Protein AF-A0A6N4ARJ6-F1 (afdb_monomer_lite)

Structure (mmCIF, N/CA/C/O backbone):
data_AF-A0A6N4ARJ6-F1
#
_entry.id   AF-A0A6N4ARJ6-F1
#
loop_
_atom_site.group_PDB
_atom_site.id
_atom_site.type_symbol
_atom_site.label_atom_id
_atom_site.label_alt_id
_atom_site.label_comp_id
_atom_site.label_asym_id
_atom_site.label_entity_id
_atom_site.label_seq_id
_atom_site.pdbx_PDB_ins_code
_atom_site.Cartn_x
_atom_site.Cartn_y
_atom_site.Cartn_z
_atom_site.occupancy
_atom_site.B_iso_or_equiv
_atom_site.auth_seq_id
_atom_site.auth_comp_id
_atom_site.auth_asym_id
_atom_site.auth_atom_id
_atom_site.pdbx_PDB_model_num
ATOM 1 N N . MET A 1 1 ? -18.424 -6.691 -0.352 1.00 79.81 1 MET A N 1
ATOM 2 C CA . MET A 1 1 ? -16.972 -6.890 -0.182 1.00 79.81 1 MET A CA 1
ATOM 3 C C . MET A 1 1 ? -16.632 -6.900 1.305 1.00 79.81 1 MET A C 1
ATOM 5 O O . MET A 1 1 ? -17.086 -6.010 2.012 1.00 79.81 1 MET A O 1
ATOM 9 N N . ASN A 1 2 ? -15.864 -7.879 1.795 1.00 85.94 2 ASN A N 1
ATOM 10 C CA . ASN A 1 2 ? -15.335 -7.862 3.169 1.00 85.94 2 ASN A CA 1
ATOM 11 C C . ASN A 1 2 ? -13.960 -7.172 3.186 1.00 85.94 2 ASN A C 1
ATOM 13 O O . ASN A 1 2 ? -12.929 -7.835 3.093 1.00 85.94 2 ASN A O 1
ATOM 17 N N . LEU A 1 3 ? -13.941 -5.840 3.250 1.00 91.88 3 LEU A N 1
ATOM 18 C CA . LEU A 1 3 ? -12.715 -5.048 3.100 1.00 91.88 3 LEU A CA 1
ATOM 19 C C . LEU A 1 3 ? -11.814 -5.071 4.345 1.00 91.88 3 LEU A C 1
ATOM 21 O O . LEU A 1 3 ? -10.594 -5.109 4.209 1.00 91.88 3 LEU A O 1
ATOM 25 N N . ILE A 1 4 ? -12.407 -5.071 5.540 1.00 95.38 4 ILE A N 1
ATOM 26 C CA . ILE A 1 4 ? -11.698 -4.930 6.821 1.00 95.38 4 ILE A CA 1
ATOM 27 C C . ILE A 1 4 ? -10.629 -6.003 6.979 1.00 95.38 4 ILE A C 1
ATOM 29 O O . ILE A 1 4 ? -10.947 -7.182 6.876 1.00 95.38 4 ILE A O 1
ATOM 33 N N . GLY A 1 5 ? -9.395 -5.618 7.293 1.00 95.50 5 GLY A N 1
ATOM 34 C CA . GLY A 1 5 ? -8.273 -6.531 7.498 1.00 95.50 5 GLY A CA 1
ATOM 35 C C . GLY A 1 5 ? -7.019 -6.114 6.740 1.00 95.50 5 GLY A C 1
ATOM 36 O O . GLY A 1 5 ? -6.947 -5.023 6.174 1.00 95.50 5 GLY A O 1
ATOM 37 N N . LYS A 1 6 ? -6.016 -6.998 6.746 1.00 96.50 6 LYS A N 1
ATOM 38 C CA . LYS A 1 6 ? -4.712 -6.764 6.117 1.00 96.50 6 LYS A CA 1
ATOM 39 C C . LYS A 1 6 ? -4.666 -7.295 4.693 1.00 96.50 6 LYS A C 1
ATOM 41 O O . LYS A 1 6 ? -5.139 -8.395 4.405 1.00 96.50 6 LYS A O 1
ATOM 46 N N . TRP A 1 7 ? -4.029 -6.512 3.840 1.00 97.44 7 TRP A N 1
ATOM 47 C CA . TRP A 1 7 ? -3.850 -6.783 2.429 1.00 97.44 7 TRP A CA 1
ATOM 48 C C . TRP A 1 7 ? -2.408 -6.483 2.034 1.00 97.44 7 TRP A C 1
ATOM 50 O O . TRP A 1 7 ? -1.846 -5.468 2.443 1.00 97.44 7 TRP A O 1
ATOM 60 N N . LYS A 1 8 ? -1.809 -7.361 1.237 1.00 97.12 8 LYS A N 1
ATOM 61 C CA . LYS A 1 8 ? -0.454 -7.202 0.699 1.00 97.12 8 LYS A CA 1
ATOM 62 C C . LYS A 1 8 ? -0.504 -6.928 -0.796 1.00 97.12 8 LYS A C 1
ATOM 64 O O . LYS A 1 8 ? -1.470 -7.301 -1.463 1.00 97.12 8 LYS A O 1
ATOM 69 N N . VAL A 1 9 ? 0.539 -6.300 -1.326 1.00 97.81 9 VAL A N 1
ATOM 70 C CA . VAL A 1 9 ? 0.677 -6.091 -2.770 1.00 97.81 9 VAL A CA 1
ATOM 71 C C . VAL A 1 9 ? 0.888 -7.434 -3.471 1.00 97.81 9 VAL A C 1
ATOM 73 O O . VAL A 1 9 ? 1.826 -8.163 -3.159 1.00 97.81 9 VAL A O 1
ATOM 76 N N . LYS A 1 10 ? 0.003 -7.751 -4.420 1.00 97.62 10 LYS A N 1
ATOM 77 C CA . LYS A 1 10 ? 0.092 -8.926 -5.300 1.00 97.62 10 LYS A CA 1
ATOM 78 C C . LYS A 1 10 ? 0.712 -8.558 -6.643 1.00 97.62 10 LYS A C 1
ATOM 80 O O . LYS A 1 10 ? 1.598 -9.259 -7.122 1.00 97.62 10 LYS A O 1
ATOM 85 N N . GLU A 1 11 ? 0.259 -7.450 -7.236 1.00 97.75 11 GLU A N 1
ATOM 86 C CA . GLU A 1 11 ? 0.724 -6.977 -8.544 1.00 97.75 11 GLU A CA 1
ATOM 87 C C . GLU A 1 11 ? 0.867 -5.452 -8.576 1.00 97.75 11 GLU A C 1
ATOM 89 O O . GLU A 1 11 ? 0.045 -4.722 -8.006 1.00 97.75 11 GLU A O 1
ATOM 94 N N . LEU A 1 12 ? 1.869 -4.976 -9.318 1.00 97.12 12 LEU A N 1
ATOM 95 C CA . LEU A 1 12 ? 2.052 -3.562 -9.653 1.00 97.12 12 LEU A CA 1
ATOM 96 C C . LEU A 1 12 ? 2.149 -3.368 -11.175 1.00 97.12 12 LEU A C 1
ATOM 98 O O . LEU A 1 12 ? 2.550 -4.288 -11.895 1.00 97.12 12 LEU A O 1
ATOM 102 N N . PRO A 1 13 ? 1.773 -2.183 -11.681 1.00 95.50 13 PRO A N 1
ATOM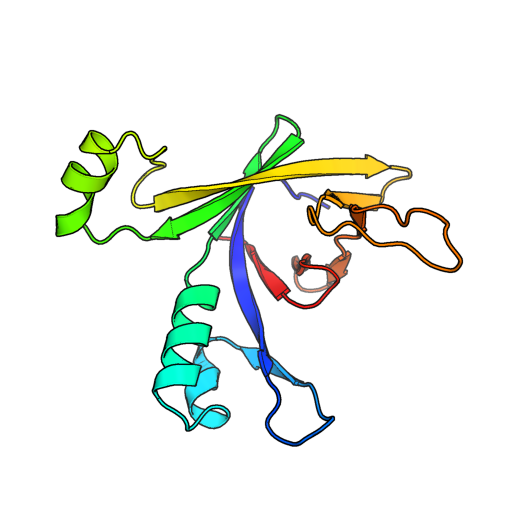 103 C CA . PRO A 1 13 ? 1.950 -1.810 -13.072 1.00 95.50 13 PRO A CA 1
ATOM 104 C C . PRO A 1 13 ? 3.436 -1.621 -13.373 1.00 95.50 13 PRO A C 1
ATOM 106 O O . PRO A 1 13 ? 4.096 -0.804 -12.745 1.00 95.50 13 PRO A O 1
ATOM 109 N N . VAL A 1 14 ? 3.941 -2.331 -14.374 1.00 95.19 14 VAL A N 1
ATOM 110 C CA . VAL A 1 14 ? 5.291 -2.182 -14.922 1.00 95.19 14 VAL A CA 1
ATOM 111 C C . VAL A 1 14 ? 5.189 -1.671 -16.355 1.00 95.19 14 VAL A C 1
ATOM 113 O O . VAL A 1 14 ? 4.233 -1.975 -17.078 1.00 95.19 14 VAL A O 1
ATOM 116 N N . TYR A 1 15 ? 6.195 -0.906 -16.771 1.00 92.19 15 TYR A N 1
ATOM 117 C CA . TYR A 1 15 ? 6.278 -0.278 -18.086 1.00 92.19 15 TYR A CA 1
ATOM 118 C C . TYR A 1 15 ? 7.478 -0.829 -18.868 1.00 92.19 15 TYR A C 1
ATOM 120 O O . TYR A 1 15 ? 8.499 -0.151 -18.969 1.00 92.19 15 TYR A O 1
ATOM 128 N N . PRO A 1 16 ? 7.397 -2.061 -19.407 1.00 87.25 16 PRO A N 1
ATOM 129 C CA . PRO A 1 16 ? 8.515 -2.668 -20.133 1.00 87.25 16 PRO A CA 1
ATOM 130 C C . PRO A 1 16 ? 8.866 -1.913 -21.424 1.00 87.25 16 PRO A C 1
ATOM 132 O O . PRO A 1 16 ? 9.996 -1.981 -21.896 1.00 87.25 16 PRO A O 1
ATOM 135 N N . GLU A 1 17 ? 7.900 -1.200 -22.010 1.00 88.38 17 GLU A N 1
ATOM 136 C CA . GLU A 1 17 ? 8.063 -0.395 -23.222 1.00 88.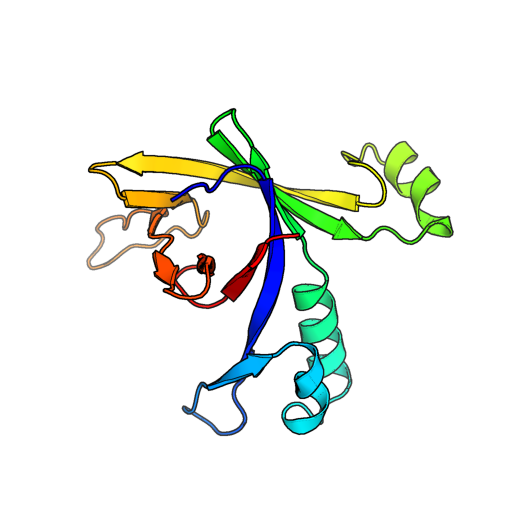38 17 GLU A CA 1
ATOM 137 C C . GLU A 1 17 ? 7.300 0.933 -23.057 1.00 88.38 17 GLU A C 1
ATOM 139 O O . GLU A 1 17 ? 6.264 0.962 -22.378 1.00 88.38 17 GLU A O 1
ATOM 144 N N . PRO A 1 18 ? 7.747 2.037 -23.689 1.00 87.94 18 PRO A N 1
ATOM 145 C CA . PRO A 1 18 ? 7.035 3.311 -23.636 1.00 87.94 18 PRO A CA 1
ATOM 146 C C . PRO A 1 18 ? 5.561 3.168 -24.037 1.00 87.94 18 PRO A C 1
ATOM 148 O O . PRO A 1 18 ? 5.239 2.670 -25.114 1.00 87.94 18 PRO A O 1
ATOM 151 N N . GLY A 1 19 ? 4.656 3.616 -23.165 1.00 87.06 19 GLY A N 1
ATOM 152 C CA . GLY A 1 19 ? 3.209 3.579 -23.406 1.00 87.06 19 GLY A CA 1
ATOM 153 C C . GLY A 1 19 ? 2.537 2.217 -23.192 1.00 87.06 19 GLY A C 1
ATOM 154 O O . GLY A 1 19 ? 1.322 2.122 -23.355 1.00 87.06 19 GLY A O 1
ATOM 155 N N . LYS A 1 20 ? 3.279 1.176 -22.797 1.00 91.12 20 LYS A N 1
ATOM 156 C CA . LYS A 1 20 ? 2.729 -0.152 -22.507 1.00 91.12 20 LYS A CA 1
ATOM 157 C C . LYS A 1 20 ? 2.791 -0.435 -21.013 1.00 91.12 20 LYS A C 1
ATOM 159 O O . LYS A 1 20 ? 3.863 -0.677 -20.476 1.00 91.12 20 LYS A O 1
ATOM 164 N N . MET A 1 21 ? 1.630 -0.435 -20.366 1.00 93.25 21 MET A N 1
ATOM 165 C CA . MET A 1 21 ? 1.478 -0.818 -18.963 1.00 93.25 21 MET A CA 1
ATOM 166 C C . MET A 1 21 ? 0.980 -2.262 -18.874 1.00 93.25 21 MET A C 1
ATOM 168 O O . MET A 1 21 ? -0.030 -2.606 -19.490 1.00 93.25 21 MET A O 1
ATOM 172 N N . ILE A 1 22 ? 1.663 -3.089 -18.088 1.00 95.38 22 ILE A N 1
ATOM 173 C CA . ILE A 1 22 ? 1.221 -4.444 -17.737 1.00 95.38 22 ILE A CA 1
ATOM 174 C C . ILE A 1 22 ? 1.211 -4.599 -16.218 1.00 95.38 22 ILE A C 1
ATOM 176 O O . ILE A 1 22 ? 2.063 -4.032 -15.546 1.00 95.38 22 ILE A O 1
ATOM 180 N N . PHE A 1 23 ? 0.266 -5.358 -15.666 1.00 96.00 23 PHE A N 1
ATOM 181 C CA . PHE A 1 23 ? 0.334 -5.753 -14.258 1.00 96.00 23 PHE A CA 1
ATOM 182 C C . PHE A 1 23 ? 1.225 -6.982 -14.133 1.00 96.00 23 PHE A C 1
ATOM 184 O O . PHE A 1 23 ? 1.055 -7.948 -14.877 1.00 96.00 23 PHE A O 1
ATOM 191 N N . VAL A 1 24 ? 2.192 -6.914 -13.226 1.00 97.31 24 VAL A N 1
ATOM 192 C CA . VAL A 1 24 ? 3.178 -7.969 -12.998 1.00 97.31 24 VAL A CA 1
ATOM 193 C C . VAL A 1 24 ? 3.092 -8.388 -11.539 1.00 97.31 24 VAL A C 1
ATOM 195 O O . VAL A 1 24 ? 3.044 -7.531 -10.654 1.00 97.31 24 VAL A O 1
ATOM 198 N N . ALA A 1 25 ? 3.061 -9.696 -11.292 1.00 97.31 25 ALA A N 1
ATOM 199 C CA . ALA A 1 25 ? 3.148 -10.239 -9.944 1.00 97.31 25 ALA A CA 1
ATOM 200 C C . ALA A 1 25 ? 4.498 -9.880 -9.310 1.00 97.31 25 ALA A C 1
ATOM 202 O O . ALA A 1 25 ? 5.520 -9.875 -9.993 1.00 97.31 25 ALA A O 1
ATOM 203 N N . VAL A 1 26 ? 4.521 -9.613 -8.003 1.00 96.81 26 VAL A N 1
ATOM 204 C CA . VAL A 1 26 ? 5.743 -9.171 -7.299 1.00 96.81 26 VAL A CA 1
ATOM 205 C C . VAL A 1 26 ? 6.927 -10.125 -7.521 1.00 96.81 26 VAL A C 1
ATOM 207 O O . VAL A 1 26 ? 8.046 -9.681 -7.763 1.00 96.81 26 VAL A O 1
ATOM 210 N N . GLU A 1 27 ? 6.680 -11.437 -7.513 1.00 95.69 27 GLU A N 1
ATOM 211 C CA . GLU A 1 27 ? 7.702 -12.473 -7.749 1.00 95.69 27 GLU A CA 1
ATOM 212 C C . GLU A 1 27 ? 8.317 -12.446 -9.159 1.00 95.69 27 GLU A C 1
ATOM 214 O O . GLU A 1 27 ? 9.419 -12.954 -9.373 1.00 95.69 27 GLU A O 1
ATOM 219 N N . ASP A 1 28 ? 7.633 -11.810 -10.109 1.00 97.19 28 ASP A N 1
ATOM 220 C CA . ASP A 1 28 ? 8.024 -11.734 -11.510 1.00 97.19 28 ASP A CA 1
ATOM 221 C C . ASP A 1 28 ? 8.692 -10.406 -11.888 1.00 97.19 28 ASP A C 1
ATOM 223 O O . ASP A 1 28 ? 9.184 -10.293 -13.012 1.00 97.19 28 ASP A O 1
ATOM 227 N N . PHE A 1 29 ? 8.785 -9.416 -10.987 1.00 96.06 29 PHE A N 1
ATOM 228 C CA . PHE A 1 29 ? 9.435 -8.130 -11.289 1.00 96.06 29 PHE A CA 1
ATOM 229 C C . PHE A 1 29 ? 10.833 -8.256 -11.909 1.00 96.06 29 PHE A C 1
ATOM 231 O O . PHE A 1 29 ? 11.057 -7.595 -12.926 1.00 96.06 29 PHE A O 1
ATOM 238 N N . PRO A 1 30 ? 11.744 -9.133 -11.432 1.00 94.38 30 PRO A N 1
ATOM 239 C CA . PRO A 1 30 ? 13.078 -9.263 -12.026 1.00 94.38 30 PRO A CA 1
ATOM 240 C C . PRO A 1 30 ? 13.079 -9.716 -13.496 1.00 94.38 30 PRO A C 1
ATOM 242 O O . PRO A 1 30 ? 14.089 -9.584 -14.182 1.00 94.38 30 PRO A O 1
ATOM 245 N N . LYS A 1 31 ? 11.962 -10.260 -14.007 1.00 94.81 31 LYS A N 1
ATOM 246 C CA . LYS A 1 31 ? 11.814 -10.630 -15.426 1.00 94.81 31 LYS A CA 1
ATOM 247 C C . LYS A 1 31 ? 11.549 -9.418 -16.325 1.00 94.81 31 LYS A C 1
ATOM 249 O O . LYS A 1 31 ? 11.816 -9.494 -17.521 1.00 94.81 31 LYS A O 1
ATOM 254 N N . TYR A 1 32 ? 10.998 -8.337 -15.769 1.00 94.50 32 TYR A N 1
ATOM 255 C CA . TYR A 1 32 ? 10.538 -7.161 -16.518 1.00 94.50 32 TYR A CA 1
ATOM 256 C C . TYR A 1 32 ? 11.294 -5.877 -16.162 1.00 94.50 32 TYR A C 1
ATOM 258 O O . TYR A 1 32 ? 11.330 -4.956 -16.975 1.00 94.50 32 TYR A O 1
ATOM 266 N N . ILE A 1 33 ? 11.898 -5.812 -14.975 1.00 93.38 33 ILE A N 1
ATOM 267 C CA . ILE A 1 33 ? 12.658 -4.667 -14.477 1.00 93.38 33 ILE A CA 1
ATOM 268 C C . ILE A 1 33 ? 14.114 -5.108 -14.330 1.00 93.38 33 ILE A C 1
ATOM 270 O O . ILE A 1 33 ? 14.464 -5.833 -13.403 1.00 93.38 33 ILE A O 1
ATOM 274 N N . THR A 1 34 ? 14.952 -4.707 -15.286 1.00 90.81 34 THR A N 1
ATOM 275 C CA . THR A 1 34 ? 16.383 -5.057 -15.308 1.00 90.81 34 THR A CA 1
ATOM 276 C C . THR A 1 34 ? 17.272 -4.017 -14.636 1.00 90.81 34 THR A C 1
ATOM 278 O O . THR A 1 34 ? 18.431 -4.302 -14.357 1.00 90.81 34 THR A O 1
ATOM 281 N N . ASP A 1 35 ? 16.758 -2.802 -14.446 1.00 94.38 35 ASP A N 1
ATOM 282 C CA . ASP A 1 35 ? 17.438 -1.747 -13.702 1.00 94.38 35 ASP A CA 1
ATOM 283 C C . ASP A 1 35 ? 17.330 -2.051 -12.201 1.00 94.38 35 ASP A C 1
ATOM 285 O O . ASP A 1 35 ? 16.228 -2.245 -11.688 1.00 94.38 35 ASP A O 1
ATOM 289 N N . GLU A 1 36 ? 18.472 -2.166 -11.523 1.00 94.88 36 GLU A N 1
ATOM 290 C CA . GLU A 1 36 ? 18.541 -2.615 -10.129 1.00 94.88 36 GLU A CA 1
ATOM 291 C C . GLU A 1 36 ? 17.967 -1.580 -9.154 1.00 94.88 36 GLU A C 1
ATOM 293 O O . GLU A 1 36 ? 17.257 -1.955 -8.221 1.00 94.88 36 GLU A O 1
ATOM 298 N N . ASP A 1 37 ? 18.206 -0.288 -9.394 1.00 96.19 37 ASP A N 1
ATOM 299 C CA . ASP A 1 37 ? 17.675 0.787 -8.553 1.00 96.19 37 ASP A CA 1
ATOM 300 C C . ASP A 1 37 ? 16.149 0.847 -8.689 1.00 96.19 37 ASP A C 1
ATOM 302 O O . ASP A 1 37 ? 15.426 0.847 -7.691 1.00 96.19 37 ASP A O 1
ATOM 306 N N . LEU A 1 38 ? 15.644 0.770 -9.925 1.00 94.69 38 LEU A N 1
ATOM 307 C CA . LEU A 1 38 ? 14.206 0.710 -10.179 1.00 94.69 38 LEU A CA 1
ATOM 308 C C . LEU A 1 38 ? 13.572 -0.556 -9.587 1.00 94.69 38 LEU A C 1
ATOM 310 O O . LEU A 1 38 ? 12.472 -0.500 -9.039 1.00 94.69 38 LEU A O 1
ATOM 314 N N . LEU A 1 39 ? 14.241 -1.707 -9.685 1.00 95.88 39 LEU A N 1
ATOM 315 C CA . LEU A 1 39 ? 13.754 -2.947 -9.083 1.00 95.88 39 LEU A CA 1
ATOM 316 C C . LEU A 1 39 ? 13.656 -2.809 -7.561 1.00 95.88 39 LEU A C 1
ATOM 318 O O . LEU A 1 39 ? 12.649 -3.219 -6.986 1.00 95.88 39 LEU A O 1
ATOM 322 N N . ASN A 1 40 ? 14.657 -2.209 -6.915 1.00 95.88 40 ASN A N 1
ATOM 323 C CA . ASN A 1 40 ? 14.651 -1.968 -5.474 1.00 95.88 40 ASN A CA 1
ATOM 324 C C . ASN A 1 40 ? 13.479 -1.071 -5.049 1.00 95.88 40 ASN A C 1
ATOM 326 O O . ASN A 1 40 ? 12.799 -1.401 -4.074 1.00 95.88 40 ASN A O 1
ATOM 330 N N . ASP A 1 41 ? 13.174 -0.018 -5.811 1.00 94.94 41 ASP A N 1
ATOM 331 C CA . ASP A 1 41 ? 12.014 0.848 -5.561 1.00 94.94 41 ASP A CA 1
ATOM 332 C C . ASP A 1 41 ? 10.688 0.068 -5.657 1.00 94.94 41 ASP A C 1
ATOM 334 O O . ASP A 1 41 ? 9.827 0.163 -4.775 1.00 94.94 41 ASP A O 1
ATOM 338 N N . TYR A 1 42 ? 10.531 -0.770 -6.689 1.00 95.81 42 TYR A N 1
ATOM 339 C CA . TYR A 1 42 ? 9.343 -1.618 -6.852 1.00 95.81 42 TYR A CA 1
ATOM 340 C C . TYR A 1 42 ? 9.215 -2.658 -5.739 1.00 95.81 42 TYR A C 1
ATOM 342 O O . TYR A 1 42 ? 8.117 -2.888 -5.228 1.00 95.81 42 TYR A O 1
ATOM 350 N N . MET A 1 43 ? 10.325 -3.280 -5.337 1.00 95.75 43 MET A N 1
ATOM 351 C CA . MET A 1 43 ? 10.350 -4.244 -4.237 1.00 95.75 43 MET A CA 1
ATOM 352 C C . MET A 1 43 ? 10.020 -3.574 -2.901 1.00 95.75 43 MET A C 1
ATOM 354 O O . MET A 1 43 ? 9.285 -4.146 -2.093 1.00 95.75 43 MET A O 1
ATOM 358 N N . GLN A 1 44 ? 10.491 -2.344 -2.678 1.00 94.12 44 GLN A N 1
ATOM 359 C CA . GLN A 1 44 ? 10.118 -1.560 -1.507 1.00 94.12 44 GLN A CA 1
ATOM 360 C C . GLN A 1 44 ? 8.615 -1.269 -1.500 1.00 94.12 44 GLN A C 1
ATOM 362 O O . GLN A 1 44 ? 7.957 -1.523 -0.491 1.00 94.12 44 GLN A O 1
ATOM 367 N N . GLN A 1 45 ? 8.049 -0.807 -2.618 1.00 93.88 45 GLN A N 1
ATOM 368 C CA . GLN A 1 45 ? 6.610 -0.556 -2.726 1.00 93.88 45 GLN A CA 1
ATOM 369 C C . GLN A 1 45 ? 5.787 -1.837 -2.524 1.00 93.88 45 GLN A C 1
ATOM 371 O O . GLN A 1 45 ? 4.771 -1.824 -1.829 1.00 93.88 45 GLN A O 1
ATOM 376 N N . ALA A 1 46 ? 6.232 -2.959 -3.088 1.00 96.12 46 ALA A N 1
ATOM 377 C CA . ALA A 1 46 ? 5.574 -4.251 -2.930 1.00 96.12 46 ALA A CA 1
ATOM 378 C C . ALA A 1 46 ? 5.632 -4.805 -1.499 1.00 96.12 46 ALA A C 1
ATOM 380 O O . ALA A 1 46 ? 4.803 -5.634 -1.128 1.00 96.12 46 ALA A O 1
ATOM 381 N N . SER A 1 47 ? 6.578 -4.339 -0.678 1.00 95.56 47 SER A N 1
ATOM 382 C CA . SER A 1 47 ? 6.669 -4.728 0.732 1.00 95.56 47 SER A CA 1
ATOM 383 C C . SER A 1 47 ? 5.586 -4.094 1.614 1.00 95.56 47 SER A C 1
ATOM 385 O O . SER A 1 47 ? 5.424 -4.501 2.767 1.00 95.56 47 SER A O 1
ATOM 387 N N . PHE A 1 48 ? 4.847 -3.102 1.103 1.00 95.88 48 PHE A N 1
ATOM 388 C CA . PHE A 1 48 ? 3.816 -2.422 1.87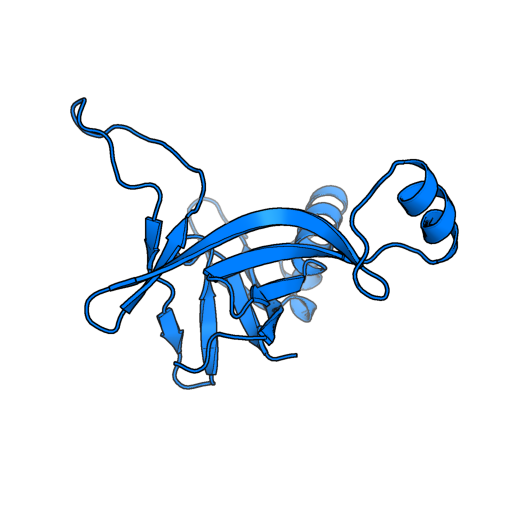5 1.00 95.88 48 PHE A CA 1
ATOM 389 C C . PHE A 1 48 ? 2.616 -3.328 2.163 1.00 95.88 48 PHE A C 1
ATOM 391 O O . PHE A 1 48 ? 2.146 -4.099 1.323 1.00 95.88 48 PHE A O 1
ATOM 398 N N . ILE A 1 49 ? 2.092 -3.177 3.377 1.00 96.81 49 ILE A N 1
ATOM 399 C CA . ILE A 1 49 ? 0.848 -3.785 3.834 1.00 96.81 49 ILE A CA 1
ATOM 400 C C . ILE A 1 49 ? -0.170 -2.677 4.052 1.00 96.81 49 ILE A C 1
ATOM 402 O O . ILE A 1 49 ? 0.124 -1.657 4.671 1.00 96.81 49 ILE A O 1
ATOM 406 N N . TYR A 1 50 ? -1.385 -2.914 3.585 1.00 96.50 50 TYR A N 1
ATOM 407 C CA . TYR A 1 50 ? -2.522 -2.033 3.781 1.00 96.50 50 TYR A CA 1
ATOM 408 C C . TYR A 1 50 ? -3.477 -2.682 4.775 1.00 96.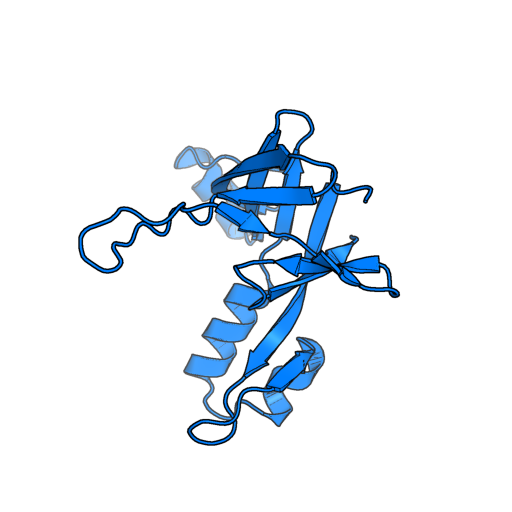50 50 TYR A C 1
ATOM 410 O O . TYR A 1 50 ? -3.917 -3.813 4.570 1.00 96.50 50 TYR A O 1
ATOM 418 N N . GLU A 1 51 ? -3.792 -1.992 5.866 1.00 96.94 51 GLU A N 1
ATOM 419 C CA . GLU A 1 51 ? -4.801 -2.440 6.825 1.00 96.94 51 GLU A CA 1
ATOM 420 C C . GLU A 1 51 ? -6.025 -1.537 6.748 1.00 96.94 51 GLU A C 1
ATOM 422 O O . GLU A 1 51 ? -5.951 -0.351 7.063 1.00 96.94 51 GLU A O 1
ATOM 427 N N . PHE A 1 52 ? -7.150 -2.110 6.324 1.00 96.44 52 PHE A N 1
ATOM 428 C CA . PHE A 1 52 ? -8.451 -1.455 6.376 1.00 96.44 52 PHE A CA 1
ATOM 429 C C . PHE A 1 52 ? -9.053 -1.707 7.756 1.00 96.44 52 PHE A C 1
ATOM 431 O O . PHE A 1 52 ? -9.389 -2.843 8.100 1.00 96.44 52 PHE A O 1
ATOM 438 N N . CYS A 1 53 ? -9.151 -0.652 8.553 1.00 95.44 53 CYS A N 1
ATOM 439 C CA . CYS A 1 53 ? -9.606 -0.689 9.935 1.00 95.44 53 CYS A CA 1
ATOM 440 C C . CYS A 1 53 ? -11.130 -0.506 10.030 1.00 95.44 53 CYS A C 1
ATOM 442 O O . CYS A 1 53 ? -11.749 0.145 9.185 1.00 95.44 53 CYS A O 1
ATOM 444 N N . GLU A 1 54 ? -11.730 -1.047 11.096 1.00 93.81 54 GLU A N 1
ATOM 445 C CA . GLU A 1 54 ? -13.175 -0.935 11.377 1.00 93.81 54 GLU A CA 1
ATOM 446 C C . GLU A 1 54 ? -13.640 0.506 11.629 1.00 93.81 54 GLU A C 1
ATOM 448 O O . GLU A 1 54 ? -14.815 0.817 11.463 1.00 93.81 54 GLU A O 1
ATOM 453 N N . ASP A 1 55 ? -12.723 1.397 12.005 1.00 94.50 55 ASP A N 1
ATOM 454 C CA . ASP A 1 55 ? -12.991 2.812 12.274 1.00 94.50 55 ASP A CA 1
ATOM 455 C C . ASP A 1 55 ? -13.065 3.684 11.006 1.00 94.50 55 ASP A C 1
ATOM 457 O O . ASP A 1 55 ? -13.173 4.906 11.105 1.00 94.50 55 ASP A O 1
ATOM 461 N N . GLY A 1 56 ? -13.014 3.073 9.817 1.00 94.75 56 GLY A N 1
ATOM 462 C CA . GLY A 1 56 ? -13.051 3.784 8.539 1.00 94.75 56 GLY A CA 1
ATOM 463 C C . GLY A 1 56 ? -11.689 4.307 8.079 1.00 94.75 56 GLY A C 1
ATOM 464 O O . GLY A 1 56 ? -11.627 5.096 7.137 1.00 94.75 56 GLY A O 1
ATOM 465 N N . THR A 1 57 ? -10.585 3.893 8.709 1.00 96.44 57 THR A N 1
ATOM 466 C CA . THR A 1 57 ? -9.229 4.262 8.274 1.00 96.44 57 THR A CA 1
ATOM 467 C C . THR A 1 57 ? -8.553 3.171 7.446 1.00 96.44 57 THR A C 1
ATOM 469 O O . THR A 1 57 ? -8.865 1.985 7.558 1.00 96.44 57 THR A O 1
ATOM 472 N N . VAL A 1 58 ? -7.633 3.582 6.574 1.00 96.38 58 VAL A N 1
ATOM 473 C CA . VAL A 1 58 ? -6.693 2.704 5.873 1.00 96.38 58 VAL A CA 1
ATOM 474 C C . VAL A 1 58 ? -5.292 3.109 6.282 1.00 96.38 58 VAL A C 1
ATOM 476 O O . VAL A 1 58 ? -4.876 4.248 6.058 1.00 96.38 58 VAL A O 1
ATOM 479 N N . GLU A 1 59 ? -4.553 2.181 6.867 1.00 96.75 59 GLU A N 1
ATOM 480 C CA . GLU A 1 59 ? -3.163 2.396 7.240 1.00 96.75 59 GLU A CA 1
ATOM 481 C C . GLU A 1 59 ? -2.238 1.743 6.224 1.00 96.75 59 GLU A C 1
ATOM 483 O O . GLU A 1 59 ? -2.353 0.550 5.945 1.00 96.75 59 GLU A O 1
ATOM 488 N N . THR A 1 60 ? -1.299 2.528 5.696 1.00 96.19 60 THR A N 1
ATOM 489 C CA . THR A 1 60 ? -0.189 2.002 4.901 1.00 96.19 60 THR A CA 1
ATOM 490 C C . THR A 1 60 ? 0.973 1.735 5.840 1.00 96.19 60 THR A C 1
ATOM 492 O O . THR A 1 60 ? 1.407 2.621 6.583 1.00 96.19 60 THR A O 1
ATOM 495 N N . MET A 1 61 ? 1.471 0.509 5.814 1.00 96.44 61 MET A N 1
ATOM 496 C CA . MET A 1 61 ? 2.479 0.019 6.736 1.00 96.44 61 MET A CA 1
ATOM 497 C C . MET A 1 61 ? 3.670 -0.555 5.981 1.00 96.44 61 MET A C 1
ATOM 499 O O . MET A 1 61 ? 3.501 -1.266 4.993 1.00 96.44 61 MET A O 1
ATOM 503 N N . MET A 1 62 ? 4.873 -0.294 6.484 1.00 94.94 62 MET A N 1
ATOM 504 C CA . MET A 1 62 ? 6.109 -0.877 5.966 1.00 94.94 62 MET A CA 1
ATOM 505 C C . MET A 1 62 ? 6.736 -1.820 6.998 1.00 94.94 62 MET A C 1
ATOM 507 O O . MET A 1 62 ? 6.674 -1.528 8.198 1.00 94.94 62 MET A O 1
ATOM 511 N N . PRO A 1 63 ? 7.340 -2.943 6.580 1.00 92.62 63 PRO A N 1
ATOM 512 C CA . PRO A 1 63 ? 8.064 -3.812 7.497 1.00 92.62 63 PRO A CA 1
ATOM 513 C C . PRO A 1 63 ? 9.276 -3.068 8.068 1.00 92.62 63 PRO A C 1
ATOM 515 O O . PRO A 1 63 ? 10.028 -2.425 7.336 1.00 92.62 63 PRO A O 1
ATOM 518 N N . ILE A 1 64 ? 9.467 -3.156 9.384 1.00 92.19 64 ILE A N 1
ATOM 519 C CA . ILE A 1 64 ? 10.637 -2.602 10.067 1.00 92.19 64 ILE A CA 1
ATOM 520 C C . ILE A 1 64 ? 11.613 -3.755 10.334 1.00 92.19 64 ILE A C 1
ATOM 522 O O . ILE A 1 64 ? 11.229 -4.721 11.000 1.00 92.19 64 ILE A O 1
ATOM 526 N N . PRO A 1 65 ? 12.873 -3.670 9.867 1.00 91.00 65 PRO A N 1
ATOM 527 C CA . PRO A 1 65 ? 13.916 -4.611 10.268 1.00 91.00 65 PRO A CA 1
ATOM 528 C C . PRO A 1 65 ? 14.060 -4.653 11.794 1.00 91.00 65 PRO A C 1
ATOM 530 O O . PRO A 1 65 ? 14.032 -3.604 12.436 1.00 91.00 65 PRO A O 1
ATOM 533 N N . GLU A 1 66 ? 14.252 -5.832 12.390 1.00 89.44 66 GLU A N 1
ATOM 534 C CA . GLU A 1 66 ? 14.283 -5.989 13.857 1.00 89.44 66 GLU A CA 1
ATOM 535 C C . GLU A 1 66 ? 15.285 -5.046 14.542 1.00 89.44 66 GLU A C 1
ATOM 537 O O . GLU A 1 66 ? 14.963 -4.420 15.551 1.00 89.44 66 GLU A O 1
ATOM 542 N N . GLU A 1 67 ? 16.461 -4.856 13.941 1.00 91.38 67 GLU A N 1
ATOM 543 C CA . GLU A 1 67 ? 17.518 -3.960 14.435 1.00 91.38 67 GLU A CA 1
ATOM 544 C C . GLU A 1 67 ? 17.095 -2.480 14.479 1.00 91.38 67 GLU A C 1
ATOM 546 O O . GLU A 1 67 ? 17.637 -1.686 15.246 1.00 91.38 67 GLU A O 1
ATOM 551 N N . MET A 1 68 ? 16.106 -2.099 13.667 1.00 91.38 68 MET A N 1
ATOM 552 C CA . MET A 1 68 ? 15.584 -0.736 13.552 1.00 91.38 68 MET A CA 1
ATOM 553 C C . MET A 1 68 ? 14.323 -0.511 14.397 1.00 91.38 68 MET A C 1
ATOM 555 O O . MET A 1 68 ? 13.859 0.625 14.508 1.00 91.38 68 MET A O 1
ATOM 559 N N . MET A 1 69 ? 13.779 -1.565 15.015 1.00 90.00 69 MET A N 1
ATOM 560 C CA . MET A 1 69 ? 12.524 -1.526 15.768 1.00 90.00 69 MET A CA 1
ATOM 561 C C . MET A 1 69 ? 12.590 -0.574 16.965 1.00 90.00 69 MET A C 1
ATOM 563 O O . MET A 1 69 ? 11.715 0.275 17.134 1.00 90.00 69 MET A O 1
ATOM 567 N N . GLU A 1 70 ? 13.637 -0.679 17.785 1.00 90.50 70 GLU A N 1
ATOM 568 C CA . GLU A 1 70 ? 13.801 0.177 18.968 1.00 90.50 70 GLU A CA 1
ATOM 569 C C . GLU A 1 70 ? 13.979 1.645 18.569 1.00 90.50 70 GLU A C 1
ATOM 571 O O . GLU A 1 70 ? 13.303 2.520 19.105 1.00 90.50 70 GLU A O 1
ATOM 576 N N . LYS A 1 71 ? 14.777 1.910 17.530 1.00 91.44 71 LYS A N 1
ATOM 577 C CA . LYS A 1 71 ? 14.960 3.262 16.993 1.00 91.44 71 LYS A CA 1
ATOM 578 C C . LYS A 1 71 ? 13.650 3.857 16.467 1.00 91.44 71 LYS A C 1
ATOM 580 O O . LYS A 1 71 ? 13.383 5.035 16.686 1.00 91.44 71 LYS A O 1
ATOM 585 N N . ALA A 1 72 ? 12.820 3.060 15.793 1.00 89.88 72 ALA A N 1
ATOM 586 C CA . ALA A 1 72 ? 11.511 3.509 15.324 1.00 89.88 72 ALA A CA 1
ATOM 587 C C . ALA A 1 72 ? 10.586 3.884 16.498 1.00 89.88 72 ALA A C 1
ATOM 589 O O . ALA A 1 72 ? 9.920 4.919 16.443 1.00 89.88 72 ALA A O 1
ATOM 590 N N . LYS A 1 73 ? 10.595 3.100 17.588 1.00 89.06 73 LYS A N 1
ATOM 591 C CA . LYS A 1 73 ? 9.845 3.424 18.817 1.00 89.06 73 LYS A CA 1
ATOM 592 C C . LYS A 1 73 ? 10.334 4.720 19.456 1.00 89.06 73 LYS A C 1
ATOM 594 O O . LYS A 1 73 ? 9.514 5.561 19.810 1.00 89.06 73 LYS A O 1
ATOM 599 N N . GLU A 1 74 ? 11.650 4.899 19.579 1.00 92.88 74 GLU A N 1
ATOM 600 C CA . GLU A 1 74 ? 12.252 6.120 20.136 1.00 92.88 74 GLU A CA 1
ATOM 601 C C . GLU A 1 74 ? 11.881 7.373 19.332 1.00 92.88 74 GLU A C 1
ATOM 603 O O . GLU A 1 74 ? 11.698 8.448 19.899 1.00 92.88 74 GLU A O 1
ATOM 608 N N . GLN A 1 75 ? 11.718 7.231 18.016 1.00 90.31 75 GLN A N 1
ATOM 609 C CA . GLN A 1 75 ? 11.283 8.305 17.120 1.00 90.31 75 GLN A CA 1
ATOM 610 C C . GLN A 1 75 ? 9.765 8.552 17.145 1.00 90.31 75 GLN A C 1
ATOM 612 O O . GLN A 1 75 ? 9.276 9.424 16.429 1.00 90.31 75 GLN A O 1
ATOM 617 N N . GLY A 1 76 ? 9.015 7.812 17.966 1.00 89.94 76 GLY A N 1
ATOM 618 C CA . GLY A 1 76 ? 7.567 7.955 18.093 1.00 89.94 76 GLY A CA 1
ATOM 619 C C . GLY A 1 76 ? 6.782 7.373 16.918 1.00 89.94 76 GLY A C 1
ATOM 620 O O . GLY A 1 76 ? 5.623 7.743 16.725 1.00 89.94 76 GLY A O 1
ATOM 621 N N . ALA A 1 77 ? 7.383 6.478 16.125 1.00 90.00 77 ALA A N 1
ATOM 622 C CA . ALA A 1 77 ? 6.668 5.800 15.054 1.00 90.00 77 ALA A CA 1
ATOM 623 C C . ALA A 1 77 ? 5.509 4.975 15.631 1.00 90.00 77 ALA A C 1
ATOM 625 O O . ALA A 1 77 ? 5.644 4.291 16.650 1.00 90.00 77 ALA A O 1
ATOM 626 N N . LYS A 1 78 ? 4.358 5.003 14.955 1.00 93.94 78 LYS A N 1
ATOM 627 C CA . LYS A 1 78 ? 3.245 4.110 15.276 1.00 93.94 78 LYS A CA 1
ATOM 628 C C . LYS A 1 78 ? 3.586 2.715 14.753 1.00 93.94 78 LYS A C 1
ATOM 630 O O . LYS A 1 78 ? 3.711 2.525 13.547 1.00 93.94 78 LYS A O 1
ATOM 635 N N . ILE A 1 79 ? 3.741 1.749 15.655 1.00 92.50 79 ILE A N 1
ATOM 636 C CA . ILE A 1 79 ? 4.151 0.377 15.321 1.00 92.50 79 ILE A CA 1
ATOM 637 C C . ILE A 1 79 ? 2.988 -0.591 15.534 1.00 92.50 79 ILE A C 1
ATOM 639 O O . ILE A 1 79 ? 2.331 -0.570 16.576 1.00 92.50 79 ILE A O 1
ATOM 643 N N . LYS A 1 80 ? 2.763 -1.472 14.556 1.00 91.75 80 LYS A N 1
ATOM 644 C CA . LYS A 1 80 ? 1.787 -2.565 14.595 1.00 91.75 80 LYS A CA 1
ATOM 645 C C . LYS A 1 80 ? 2.485 -3.888 14.283 1.00 91.75 80 LYS A C 1
ATOM 647 O O . LYS A 1 80 ? 2.749 -4.215 13.129 1.00 91.75 80 LYS A O 1
ATOM 652 N N . GLY A 1 81 ? 2.783 -4.671 15.320 1.00 89.50 81 GLY A N 1
ATOM 653 C CA . GLY A 1 81 ? 3.578 -5.894 15.174 1.00 89.50 81 GLY A CA 1
ATOM 654 C C . GLY A 1 81 ? 5.007 -5.565 14.735 1.00 89.50 81 GLY A C 1
ATOM 655 O O . GLY A 1 81 ? 5.698 -4.822 15.424 1.00 89.50 81 GLY A O 1
ATOM 656 N N . ASN A 1 82 ? 5.432 -6.099 13.590 1.00 91.25 82 ASN A N 1
ATOM 657 C CA . ASN A 1 82 ? 6.729 -5.825 12.965 1.00 91.25 82 ASN A CA 1
ATOM 658 C C . ASN A 1 82 ? 6.678 -4.718 11.892 1.00 91.25 82 ASN A C 1
ATOM 660 O O . ASN A 1 82 ? 7.628 -4.566 11.126 1.00 91.25 82 ASN A O 1
ATOM 664 N N . TYR A 1 83 ? 5.582 -3.958 11.819 1.00 93.94 83 TYR A N 1
ATOM 665 C CA . TYR A 1 83 ? 5.396 -2.907 10.823 1.00 93.94 83 TYR A CA 1
ATOM 666 C C . TYR A 1 83 ? 5.314 -1.517 11.450 1.00 93.94 83 TYR A C 1
ATOM 668 O O . TYR A 1 83 ? 4.747 -1.344 12.529 1.00 93.94 83 TYR A O 1
ATOM 676 N N . GLY A 1 84 ? 5.829 -0.520 10.738 1.00 95.19 84 GLY A N 1
ATOM 677 C CA . GLY A 1 84 ? 5.628 0.896 11.025 1.00 95.19 84 GLY A CA 1
ATOM 678 C C . GLY A 1 84 ? 4.532 1.464 10.140 1.00 95.19 84 GLY A C 1
ATOM 679 O O . GLY A 1 84 ? 4.549 1.246 8.931 1.00 95.19 84 GLY A O 1
ATOM 680 N N . VAL A 1 85 ? 3.594 2.200 10.729 1.00 95.88 85 VAL A N 1
ATOM 681 C CA . VAL A 1 85 ? 2.572 2.946 9.988 1.00 95.88 85 VAL A CA 1
ATOM 682 C C . VAL A 1 85 ? 3.221 4.200 9.408 1.00 95.88 85 VAL A C 1
ATOM 684 O O . VAL A 1 85 ? 3.719 5.039 10.159 1.00 95.88 85 VAL A O 1
ATOM 687 N N . ILE A 1 86 ? 3.218 4.316 8.080 1.00 94.00 86 ILE A N 1
ATOM 688 C CA . ILE A 1 86 ? 3.826 5.439 7.347 1.00 94.00 86 ILE A CA 1
ATOM 689 C C . ILE A 1 86 ? 2.797 6.405 6.770 1.00 94.00 86 ILE A C 1
ATOM 691 O O . ILE A 1 86 ? 3.113 7.568 6.545 1.00 94.00 86 ILE A O 1
ATOM 695 N N . ASP A 1 87 ? 1.565 5.944 6.561 1.00 94.25 87 ASP A N 1
ATOM 696 C CA . ASP A 1 87 ? 0.452 6.797 6.166 1.00 94.25 87 ASP A CA 1
ATOM 697 C C . ASP A 1 87 ? -0.854 6.285 6.777 1.00 94.25 87 ASP A C 1
ATOM 699 O O . ASP A 1 87 ? -1.027 5.092 7.035 1.00 94.25 87 ASP A O 1
ATOM 703 N N . THR A 1 88 ? -1.787 7.197 7.023 1.00 95.50 88 THR A N 1
ATOM 704 C CA . THR A 1 88 ? -3.157 6.872 7.427 1.00 95.50 88 THR A CA 1
ATOM 705 C C . THR A 1 88 ? -4.110 7.744 6.633 1.00 95.50 88 THR A C 1
ATOM 707 O O . THR A 1 88 ? -4.024 8.973 6.691 1.00 95.50 88 THR A O 1
ATOM 710 N N . THR A 1 89 ? -5.002 7.113 5.885 1.00 94.94 89 THR A N 1
ATOM 711 C CA . THR A 1 89 ? -6.063 7.764 5.116 1.00 94.94 89 THR A CA 1
ATOM 712 C C . THR A 1 89 ? -7.422 7.196 5.523 1.00 94.94 89 THR A C 1
ATOM 714 O O . THR A 1 89 ? -7.500 6.365 6.427 1.00 94.94 89 THR A O 1
ATOM 717 N N . VAL A 1 90 ? -8.502 7.656 4.902 1.00 96.06 90 VAL A N 1
ATOM 718 C CA . VAL A 1 90 ? -9.868 7.205 5.201 1.00 96.06 90 VAL A CA 1
ATOM 719 C C . VAL A 1 90 ? -10.459 6.419 4.040 1.00 96.06 90 VAL A C 1
ATOM 721 O O . VAL A 1 90 ? -10.117 6.643 2.879 1.00 96.06 90 VAL A O 1
ATOM 724 N N . TRP A 1 91 ? -11.373 5.507 4.348 1.00 95.38 91 TRP A N 1
ATOM 725 C CA . TRP A 1 91 ? -12.234 4.846 3.379 1.00 95.38 91 TRP A CA 1
ATOM 726 C C . TRP A 1 91 ? -13.696 4.981 3.798 1.00 95.38 91 TRP A C 1
ATOM 728 O O . TRP A 1 91 ? -14.016 5.223 4.961 1.00 95.38 91 TRP A O 1
ATOM 738 N N . LYS A 1 92 ? -14.593 4.879 2.824 1.00 93.06 92 LYS A N 1
ATOM 739 C CA . LYS A 1 92 ? -16.036 4.994 3.019 1.00 93.06 92 LYS A CA 1
ATOM 740 C C . LYS A 1 92 ? -16.780 4.055 2.087 1.00 93.06 92 LYS A C 1
ATOM 742 O O . LYS A 1 92 ? -16.266 3.679 1.035 1.00 93.06 92 LYS A O 1
ATOM 747 N N . GLU A 1 93 ? -18.005 3.726 2.463 1.00 92.75 93 GLU A N 1
ATOM 748 C CA . GLU A 1 93 ? -18.957 3.034 1.603 1.00 92.75 93 GLU A CA 1
ATOM 749 C C . GLU A 1 93 ? -20.083 4.001 1.221 1.00 92.75 93 GLU A C 1
ATOM 751 O O . GLU A 1 93 ? -20.706 4.609 2.090 1.00 92.75 93 GLU A O 1
ATOM 756 N N . GLU A 1 94 ? -20.330 4.159 -0.077 1.00 91.62 94 GLU A N 1
ATOM 757 C CA . GLU A 1 94 ? -21.409 4.975 -0.638 1.00 91.62 94 GLU A CA 1
ATOM 758 C C . GLU A 1 94 ? -22.087 4.177 -1.755 1.00 91.62 94 GLU A C 1
ATOM 760 O O . GLU A 1 94 ? -21.419 3.647 -2.642 1.00 91.62 94 GLU A O 1
ATOM 765 N N . ASP A 1 95 ? -23.414 4.048 -1.698 1.00 90.81 95 ASP A N 1
ATOM 766 C CA . ASP A 1 95 ? -24.220 3.309 -2.685 1.00 90.81 95 ASP A CA 1
ATOM 767 C C . ASP A 1 95 ? -23.742 1.862 -2.947 1.00 90.81 95 ASP A C 1
ATOM 769 O O . ASP A 1 95 ? -23.783 1.361 -4.072 1.00 90.81 95 ASP A O 1
ATOM 773 N N . GLY A 1 96 ? -23.263 1.178 -1.899 1.00 87.69 96 GLY A N 1
ATOM 774 C CA . GLY A 1 96 ? -22.738 -0.193 -1.977 1.00 87.69 96 GLY A CA 1
ATOM 775 C C . GLY A 1 96 ? -21.368 -0.307 -2.655 1.00 87.69 96 GLY A C 1
ATOM 776 O O . GLY A 1 96 ? -20.899 -1.416 -2.920 1.00 87.69 96 GLY A O 1
ATOM 777 N N . LYS A 1 97 ? -20.723 0.826 -2.946 1.00 92.19 97 LYS A N 1
ATOM 778 C CA . LYS A 1 97 ? -19.356 0.911 -3.453 1.00 92.19 97 LYS A CA 1
ATOM 779 C C . LYS A 1 97 ? -18.428 1.420 -2.370 1.00 92.19 97 LYS A C 1
ATOM 781 O O . LYS A 1 97 ? -18.788 2.283 -1.577 1.00 92.19 97 LYS A O 1
ATOM 786 N N . ILE A 1 98 ? -17.207 0.913 -2.378 1.00 93.19 98 ILE A N 1
ATOM 787 C CA . ILE A 1 98 ? -16.185 1.299 -1.415 1.00 93.19 98 ILE A CA 1
ATOM 788 C C . ILE A 1 98 ? -15.210 2.247 -2.094 1.00 93.19 98 ILE A C 1
ATOM 790 O O . ILE A 1 98 ? -14.757 1.998 -3.208 1.00 93.19 98 ILE A O 1
ATOM 794 N N . PHE A 1 99 ? -14.870 3.322 -1.400 1.00 93.88 99 PHE A N 1
ATOM 795 C CA . PHE A 1 99 ? -13.924 4.329 -1.847 1.00 93.88 99 PHE A CA 1
ATOM 796 C C . PHE A 1 99 ? -12.875 4.560 -0.773 1.00 93.88 99 PHE A C 1
ATOM 798 O O . PHE A 1 99 ? -13.179 4.478 0.413 1.00 93.88 99 PHE A O 1
ATOM 805 N N . TYR A 1 100 ? -11.663 4.921 -1.173 1.00 94.00 100 TYR A N 1
ATOM 806 C CA . TYR A 1 100 ? -10.644 5.418 -0.253 1.00 94.00 100 TYR A CA 1
ATOM 807 C C . TYR A 1 100 ? -10.132 6.772 -0.719 1.00 94.00 100 TYR A C 1
ATOM 809 O O . TYR A 1 100 ? -10.120 7.070 -1.915 1.00 94.00 100 TYR A O 1
ATOM 817 N N . ASP A 1 101 ? -9.719 7.590 0.236 1.00 93.12 101 ASP A N 1
ATOM 818 C CA . ASP A 1 101 ? -9.124 8.886 -0.030 1.00 93.12 101 ASP A CA 1
ATOM 819 C C . ASP A 1 101 ? -7.666 8.701 -0.466 1.00 93.12 101 ASP A C 1
ATOM 821 O O . ASP A 1 101 ? -6.806 8.249 0.295 1.00 93.12 101 ASP A O 1
ATOM 825 N N . THR A 1 102 ? -7.389 9.050 -1.719 1.00 87.06 102 THR A N 1
ATOM 826 C CA . THR A 1 102 ? -6.048 9.005 -2.309 1.00 87.06 102 THR A CA 1
ATOM 827 C C . THR A 1 102 ? -5.133 10.099 -1.764 1.00 87.06 102 THR A C 1
ATOM 829 O O . THR A 1 102 ? -3.928 10.041 -1.998 1.00 87.06 102 THR A O 1
ATOM 832 N N . LYS A 1 103 ? -5.695 11.122 -1.097 1.00 86.31 103 LYS A N 1
ATOM 833 C CA . LYS A 1 103 ? -5.058 12.408 -0.761 1.00 86.31 103 LYS A CA 1
ATOM 834 C C . LYS A 1 103 ? -4.555 13.204 -1.970 1.00 86.31 103 LYS A C 1
ATOM 836 O O . LYS A 1 103 ? -3.988 14.287 -1.804 1.00 86.31 103 LYS A O 1
ATOM 841 N N . ILE A 1 104 ? -4.778 12.708 -3.186 1.00 80.62 104 ILE A N 1
ATOM 842 C CA . ILE A 1 104 ? -4.460 13.404 -4.425 1.00 80.62 104 ILE A CA 1
ATOM 843 C C . ILE A 1 104 ? -5.590 14.394 -4.677 1.00 80.62 104 ILE A C 1
ATOM 845 O O . ILE A 1 104 ? -6.740 14.016 -4.886 1.00 80.62 104 ILE A O 1
ATOM 849 N N . ASN A 1 105 ? -5.244 15.675 -4.646 1.00 78.56 105 ASN A N 1
ATOM 850 C CA . ASN A 1 105 ? -6.153 16.760 -4.980 1.00 78.56 105 ASN A CA 1
ATOM 851 C C . ASN A 1 105 ? -5.830 17.253 -6.390 1.00 78.56 105 ASN A C 1
ATOM 853 O O . ASN A 1 105 ? -4.661 17.412 -6.743 1.00 78.56 105 ASN A O 1
ATOM 857 N N . GLY A 1 106 ? -6.860 17.513 -7.189 1.00 75.19 106 GLY A N 1
ATOM 858 C CA . GLY A 1 106 ? -6.708 18.020 -8.548 1.00 75.19 106 GLY A CA 1
ATOM 859 C C . GLY A 1 106 ? -7.898 18.869 -8.965 1.00 75.19 106 GLY A C 1
ATOM 860 O O . GLY A 1 106 ? -8.959 18.815 -8.343 1.00 75.19 106 GLY A O 1
ATOM 861 N N . THR A 1 107 ? -7.716 19.653 -10.024 1.00 83.38 107 THR A N 1
ATOM 862 C CA . THR A 1 107 ? -8.790 20.420 -10.653 1.00 83.38 107 THR A CA 1
ATOM 863 C C . THR A 1 107 ? -8.910 20.048 -12.127 1.00 83.38 107 THR A C 1
ATOM 865 O O . THR A 1 107 ? -7.909 19.834 -12.813 1.00 83.38 107 THR A O 1
ATOM 868 N N . VAL A 1 108 ? -10.140 19.956 -12.627 1.00 75.50 108 VAL A N 1
ATOM 869 C CA . VAL A 1 108 ? -10.445 19.813 -14.056 1.00 75.50 108 VAL A CA 1
ATOM 870 C C . VAL A 1 108 ? -11.369 20.960 -14.421 1.00 75.50 108 VAL A C 1
ATOM 872 O O . VAL A 1 108 ? -12.409 21.120 -13.799 1.00 75.50 108 VAL A O 1
ATOM 875 N N . MET A 1 109 ? -10.980 21.773 -15.408 1.00 81.06 109 MET A N 1
ATOM 876 C CA . MET A 1 109 ? -11.726 22.988 -15.779 1.00 81.06 109 MET A CA 1
ATOM 877 C C . MET A 1 109 ? -12.006 23.908 -14.570 1.00 81.06 109 MET A C 1
ATOM 879 O O . MET A 1 109 ? -13.109 24.418 -14.423 1.00 81.06 109 MET A O 1
ATOM 883 N N . ASP A 1 110 ? -11.010 24.075 -13.689 1.00 82.69 110 ASP A N 1
ATOM 884 C CA . ASP A 1 110 ? -11.094 24.837 -12.428 1.00 82.69 110 ASP A CA 1
ATOM 885 C C . ASP A 1 110 ? -12.072 24.279 -11.372 1.00 82.69 110 ASP A C 1
ATOM 887 O O . ASP A 1 110 ? -12.214 24.859 -10.294 1.00 82.69 110 ASP A O 1
ATOM 891 N N . GLU A 1 111 ? -12.679 23.114 -11.611 1.00 80.25 111 GLU A N 1
ATOM 892 C CA . GLU A 1 111 ? -13.515 22.421 -10.632 1.00 80.25 111 GLU A CA 1
ATOM 893 C C . GLU A 1 111 ? -12.698 21.386 -9.845 1.00 80.25 111 GLU A C 1
ATOM 895 O O . GLU A 1 111 ? -11.958 20.599 -10.447 1.00 80.25 111 GLU A O 1
ATOM 900 N N . PRO A 1 112 ? -12.802 21.357 -8.502 1.00 81.56 112 PRO A N 1
ATOM 901 C CA . PRO A 1 112 ? -12.105 20.375 -7.685 1.00 81.56 112 PRO A CA 1
ATOM 902 C C . PRO A 1 112 ? -12.645 18.972 -7.963 1.00 81.56 112 PRO A C 1
ATOM 904 O O . PRO A 1 112 ? -13.845 18.711 -7.870 1.00 81.56 112 PRO A O 1
ATOM 907 N N . VAL A 1 113 ? -11.737 18.051 -8.265 1.00 81.94 113 VAL A N 1
ATOM 908 C CA . VAL A 1 113 ? -12.051 16.630 -8.396 1.00 81.94 113 VAL A CA 1
ATOM 909 C C . VAL A 1 113 ? -11.966 15.983 -7.017 1.00 81.94 113 VAL A C 1
ATOM 911 O O . VAL A 1 113 ? -11.088 16.312 -6.219 1.00 81.94 113 VAL A O 1
ATOM 914 N N . SER A 1 114 ? -12.888 15.063 -6.727 1.00 84.50 114 SER A N 1
ATOM 915 C CA . SER A 1 114 ? -12.852 14.286 -5.487 1.00 84.50 114 SER A CA 1
ATOM 916 C C . SER A 1 114 ? -11.542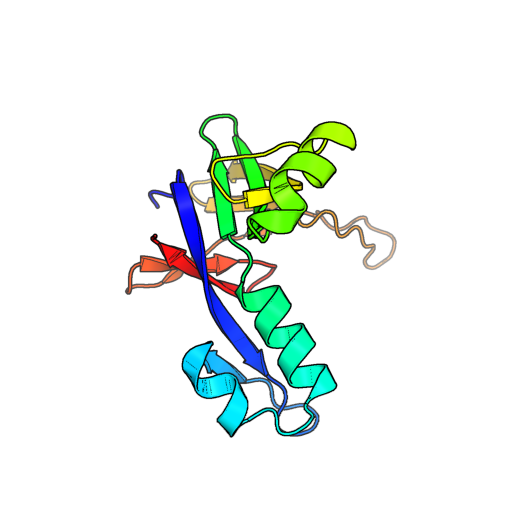 13.505 -5.372 1.00 84.50 114 SER A C 1
ATOM 918 O O . SER A 1 114 ? -11.130 12.843 -6.322 1.00 84.50 114 SER A O 1
ATOM 920 N N . SER A 1 115 ? -10.925 13.530 -4.191 1.00 89.25 115 SER A N 1
ATOM 921 C CA . SER A 1 115 ? -9.736 12.730 -3.886 1.00 89.25 115 SER A CA 1
ATOM 922 C C . SER A 1 115 ? -10.055 11.248 -3.654 1.00 89.25 115 SER A C 1
ATOM 924 O O . SER A 1 115 ? -9.139 10.445 -3.479 1.00 89.25 115 SER A O 1
ATOM 926 N N . PHE A 1 116 ? -11.335 10.861 -3.656 1.00 91.50 116 PHE A N 1
ATOM 927 C CA . PHE A 1 116 ? -11.767 9.487 -3.434 1.00 91.50 116 PHE A CA 1
ATOM 928 C C . PHE A 1 116 ? -11.717 8.658 -4.717 1.00 91.50 116 PHE A C 1
ATOM 930 O O . PHE A 1 116 ? -12.294 9.029 -5.739 1.00 91.50 116 PHE A O 1
ATOM 937 N N . ALA A 1 117 ? -11.093 7.485 -4.636 1.00 92.00 117 ALA A N 1
ATOM 938 C CA . ALA A 1 117 ? -11.073 6.501 -5.711 1.00 92.00 117 ALA A CA 1
ATOM 939 C C . ALA A 1 117 ? -11.806 5.219 -5.294 1.00 92.00 117 ALA A C 1
ATOM 941 O O . ALA A 1 117 ? -11.695 4.767 -4.154 1.00 92.00 117 ALA A O 1
ATOM 942 N N . GLU A 1 118 ? -12.563 4.640 -6.229 1.00 93.94 118 GLU A N 1
ATOM 94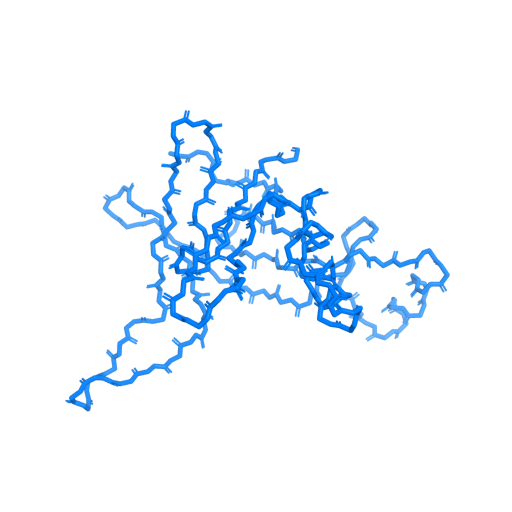3 C CA . GLU A 1 118 ? -13.314 3.395 -6.022 1.00 93.94 118 GLU A CA 1
ATOM 944 C C . GLU A 1 118 ? -12.348 2.210 -5.862 1.00 93.94 118 GLU A C 1
ATOM 946 O O . GLU A 1 118 ? -11.452 2.016 -6.687 1.00 93.94 118 GLU A O 1
ATOM 951 N N . ILE A 1 119 ? -12.558 1.399 -4.824 1.00 95.00 119 ILE A N 1
ATOM 952 C CA . ILE A 1 119 ? -11.920 0.094 -4.646 1.00 95.00 119 ILE A CA 1
ATOM 953 C C . ILE A 1 119 ? -12.814 -0.955 -5.292 1.00 95.00 119 ILE A C 1
ATOM 955 O O . ILE A 1 119 ? -13.986 -1.088 -4.936 1.00 95.00 119 ILE A O 1
ATOM 959 N N . LYS A 1 120 ? -12.248 -1.728 -6.219 1.00 93.75 120 LYS A N 1
ATOM 960 C CA . LYS A 1 120 ? -12.982 -2.776 -6.939 1.00 93.75 120 LYS A CA 1
ATOM 961 C C . LYS A 1 120 ? -12.471 -4.153 -6.559 1.00 93.75 120 LYS A C 1
ATOM 963 O O . LYS A 1 120 ? -11.275 -4.399 -6.671 1.00 93.75 120 LYS A O 1
ATOM 968 N N . GLU A 1 121 ? -13.376 -5.039 -6.167 1.00 92.81 121 GLU A N 1
ATOM 969 C CA . GLU A 1 121 ? -13.095 -6.460 -5.944 1.00 92.81 121 GLU A CA 1
ATOM 970 C C . GLU A 1 121 ? -13.115 -7.212 -7.282 1.00 92.81 121 GLU A C 1
ATOM 972 O O . GLU A 1 121 ? -13.996 -6.987 -8.115 1.00 92.81 121 GLU A O 1
ATOM 977 N N . ALA A 1 122 ? -12.134 -8.081 -7.501 1.00 90.56 122 ALA A N 1
ATOM 978 C CA . ALA A 1 122 ? -12.100 -9.021 -8.613 1.00 90.56 122 ALA A CA 1
ATOM 979 C C . ALA A 1 122 ? -12.694 -10.377 -8.197 1.00 90.56 122 ALA A C 1
ATOM 981 O O . ALA A 1 122 ? -12.835 -10.678 -7.014 1.00 90.56 122 ALA A O 1
ATOM 982 N N . GLU A 1 123 ? -13.021 -11.226 -9.176 1.00 88.94 123 GLU A N 1
ATOM 983 C CA . GLU A 1 123 ? -13.630 -12.545 -8.930 1.00 88.94 123 GLU A CA 1
ATOM 984 C C . GLU A 1 123 ? -12.746 -13.486 -8.093 1.00 88.94 123 GLU A C 1
ATOM 986 O O . GLU A 1 123 ? -13.260 -14.381 -7.425 1.00 88.94 123 GLU A O 1
ATOM 991 N N . ASP A 1 124 ? -11.426 -13.279 -8.103 1.00 90.06 124 ASP A N 1
ATOM 992 C CA . ASP A 1 124 ? -10.453 -14.055 -7.327 1.00 90.06 124 ASP A CA 1
ATOM 993 C C . ASP A 1 124 ? -10.273 -13.548 -5.882 1.00 90.06 124 ASP A C 1
ATOM 995 O O . ASP A 1 124 ? -9.414 -14.050 -5.156 1.00 90.06 124 ASP A O 1
ATOM 999 N N . GLY A 1 125 ? -11.067 -12.557 -5.458 1.00 91.00 125 GLY A N 1
ATOM 1000 C CA . GLY A 1 125 ? -11.002 -11.953 -4.127 1.00 91.00 125 GLY A CA 1
ATOM 1001 C C . GLY A 1 125 ? -9.874 -10.932 -3.947 1.00 91.00 125 GLY A C 1
ATOM 1002 O O . GLY A 1 125 ? -9.667 -10.450 -2.832 1.00 91.00 125 GLY A O 1
ATOM 1003 N N . THR A 1 126 ? -9.136 -10.586 -5.008 1.00 95.81 126 THR A N 1
ATOM 1004 C CA . THR A 1 126 ? -8.198 -9.454 -4.985 1.00 95.81 126 THR A CA 1
ATOM 1005 C C . THR A 1 126 ? -8.933 -8.128 -5.120 1.00 95.81 126 THR A C 1
ATOM 1007 O O . THR A 1 126 ? -10.070 -8.072 -5.592 1.00 95.81 126 THR A O 1
ATOM 1010 N N . ILE A 1 127 ? -8.280 -7.035 -4.729 1.00 96.00 127 ILE A N 1
ATOM 1011 C CA . ILE A 1 127 ? -8.830 -5.688 -4.893 1.00 96.00 127 ILE A CA 1
ATOM 1012 C C . ILE A 1 127 ? -7.912 -4.802 -5.730 1.00 96.00 127 ILE A C 1
ATOM 1014 O O . ILE A 1 127 ? -6.688 -4.830 -5.605 1.00 96.00 127 ILE A O 1
ATOM 1018 N N . ARG A 1 128 ? -8.525 -3.974 -6.575 1.00 94.88 128 ARG A N 1
ATOM 1019 C CA . ARG A 1 128 ? -7.889 -2.871 -7.297 1.00 94.88 128 ARG A CA 1
ATOM 1020 C C . ARG A 1 128 ? -7.925 -1.634 -6.406 1.00 94.88 128 ARG A C 1
ATOM 1022 O O . ARG A 1 128 ? -8.990 -1.078 -6.146 1.00 94.88 128 ARG A O 1
ATOM 1029 N N . PHE A 1 129 ? -6.749 -1.232 -5.952 1.00 91.00 129 PHE A N 1
ATOM 1030 C CA . PHE A 1 129 ? -6.476 -0.110 -5.061 1.00 91.00 129 PHE A CA 1
ATOM 1031 C C . PHE A 1 129 ? -5.610 0.939 -5.780 1.00 91.00 129 PHE A C 1
ATOM 1033 O O . PHE A 1 129 ? -5.154 0.712 -6.902 1.00 91.00 129 PHE A O 1
ATOM 1040 N N . ASN A 1 130 ? -5.395 2.101 -5.161 1.00 86.38 130 ASN A N 1
ATOM 1041 C CA . ASN A 1 130 ? -4.581 3.186 -5.713 1.00 86.38 130 ASN A CA 1
ATOM 1042 C C . ASN A 1 130 ? -5.037 3.656 -7.114 1.00 86.38 130 ASN A C 1
ATOM 1044 O O . ASN A 1 130 ? -4.283 3.557 -8.075 1.00 86.38 130 ASN A O 1
ATOM 1048 N N . ALA A 1 131 ? -6.314 4.032 -7.273 1.00 85.75 131 ALA A N 1
ATOM 1049 C CA . ALA A 1 131 ? -6.942 4.318 -8.575 1.00 85.75 131 ALA A CA 1
ATOM 1050 C C . ALA A 1 131 ? -6.797 3.180 -9.618 1.00 85.75 131 ALA A C 1
ATOM 1052 O O . ALA A 1 131 ? -6.831 3.407 -10.826 1.00 85.75 131 ALA A O 1
ATOM 1053 N N . GLY A 1 132 ? -6.645 1.939 -9.148 1.00 88.06 132 GLY A N 1
ATOM 1054 C CA . GLY A 1 132 ? -6.463 0.746 -9.972 1.00 88.06 132 GLY A CA 1
ATOM 1055 C C . GLY A 1 132 ? -5.007 0.385 -10.273 1.00 88.06 132 GLY A C 1
ATOM 1056 O O . GLY A 1 132 ? -4.781 -0.674 -10.857 1.00 88.06 132 GLY A O 1
ATOM 1057 N N . PHE A 1 133 ? -4.036 1.200 -9.847 1.00 91.31 133 PHE A N 1
ATOM 1058 C CA . PHE A 1 133 ? -2.598 0.975 -10.037 1.00 91.31 133 PHE A CA 1
ATOM 1059 C C . PHE A 1 133 ? -1.972 0.025 -9.011 1.00 91.31 133 PHE A C 1
ATOM 1061 O O . PHE A 1 133 ? -0.763 -0.173 -9.007 1.00 91.31 133 PHE A O 1
ATOM 1068 N N . THR A 1 134 ? -2.742 -0.579 -8.116 1.00 95.06 134 THR A N 1
ATOM 1069 C CA . THR A 1 134 ? -2.210 -1.577 -7.184 1.00 95.06 134 THR A CA 1
ATOM 1070 C C . THR A 1 134 ? -3.207 -2.711 -7.044 1.00 95.06 134 THR A C 1
ATOM 1072 O O . THR A 1 134 ? -4.386 -2.468 -6.793 1.00 95.06 134 THR A O 1
ATOM 1075 N N . VAL A 1 135 ? -2.749 -3.949 -7.223 1.00 97.38 135 VAL A N 1
ATOM 1076 C CA . VAL A 1 135 ? -3.556 -5.137 -6.928 1.00 97.38 135 VAL A CA 1
ATOM 1077 C C . VAL A 1 135 ? -3.152 -5.640 -5.562 1.00 97.38 135 VAL A C 1
ATOM 1079 O O . VAL A 1 135 ? -1.978 -5.938 -5.336 1.00 97.38 135 VAL A O 1
ATOM 1082 N N . LEU A 1 136 ? -4.119 -5.734 -4.659 1.00 97.50 136 LEU A N 1
ATOM 1083 C CA . LEU A 1 136 ? -3.900 -6.260 -3.325 1.00 97.50 136 LEU A CA 1
ATOM 1084 C C . LEU A 1 136 ? -4.586 -7.611 -3.160 1.00 97.50 136 LEU A C 1
ATOM 1086 O O . LEU A 1 136 ? -5.690 -7.828 -3.661 1.00 97.50 136 LEU A O 1
ATOM 1090 N N . GLU A 1 137 ? -3.950 -8.495 -2.406 1.00 97.00 137 GLU A N 1
ATOM 1091 C CA . GLU A 1 137 ? -4.530 -9.757 -1.964 1.00 97.00 137 GLU A CA 1
ATOM 1092 C C . GLU A 1 137 ? -4.549 -9.842 -0.442 1.00 97.00 137 GLU A C 1
ATOM 1094 O O . GLU A 1 137 ? -3.773 -9.182 0.255 1.00 97.00 137 GLU A O 1
ATOM 1099 N N . ARG A 1 138 ? -5.469 -10.647 0.074 1.00 95.31 138 ARG A N 1
ATOM 1100 C CA . ARG A 1 138 ? -5.663 -10.826 1.508 1.00 95.31 138 ARG A CA 1
ATOM 1101 C C . ARG A 1 138 ? -4.464 -11.543 2.146 1.00 95.31 138 ARG A C 1
ATOM 1103 O O . ARG A 1 138 ? -3.881 -12.434 1.527 1.00 95.31 138 ARG A O 1
ATOM 1110 N N . VAL A 1 139 ? -4.119 -11.155 3.378 1.00 91.38 139 VAL A N 1
ATOM 1111 C CA . VAL A 1 139 ? -3.112 -11.828 4.229 1.00 91.38 139 VAL A CA 1
ATOM 1112 C C . VAL A 1 139 ? -3.769 -12.849 5.148 1.00 91.38 139 VAL A C 1
ATOM 1114 O O . VAL A 1 139 ? -4.847 -12.524 5.701 1.00 91.38 139 VAL A O 1
#

Radius of gyration: 16.49 Å; chains: 1; bounding box: 43×39×44 Å

Secondary structure (DSSP, 8-state):
----EEEEEEEEEEEEETTEEEEEEGGGHHHH---HHHHHHHHHHHT-EEEE-TTSEEEEEEEPPHHHHHHHHHTT--EETTEEEEEEEEEEEETTEEEEE----EEETTEEEPSEEEEEE-TTS-EEEGGGTEEEEE-

pLDDT: mean 92.32, std 4.73, range [75.19, 97.81]

Foldseek 3Di:
DPQAFKKFFQWFWDPLDPPDTDTDGLVCLVVRPVDPVVNVVSNQVRQWMWGCHPVQKIFIKHFADPVCVVVCVVVVFDDDPRITGPDMWGWDADPNWIWTQCVDWDDDPNHIDGSIATWDADPVRWIQDPNNRTIIDHD

Sequence (139 aa):
MNLIGKWKVKELPVYPEPGKMIFVAVEDFPKYITDEDLLNDYMQQASFIYEFCEDGTVETMMPIPEEMMEKAKEQGAKIKGNYGVIDTTVWKEEDGKIFYDTKINGTVMDEPVSSFAEIKEAEDGTIRFNAGFTVLERV